Protein AF-A0A2H6N5X8-F1 (afdb_monomer_lite)

Structure (mmCIF, N/CA/C/O backbone):
data_AF-A0A2H6N5X8-F1
#
_entry.id   AF-A0A2H6N5X8-F1
#
loop_
_atom_site.group_PDB
_atom_site.id
_atom_site.type_symbol
_atom_site.label_atom_id
_atom_site.label_alt_id
_atom_site.label_comp_id
_atom_site.label_asym_id
_atom_site.label_entity_id
_atom_site.label_seq_id
_atom_site.pdbx_PDB_ins_code
_atom_site.Cartn_x
_atom_site.Cartn_y
_atom_site.Cartn_z
_atom_site.occupancy
_atom_site.B_iso_or_equiv
_atom_site.auth_seq_id
_atom_site.auth_comp_id
_atom_site.auth_asym_id
_atom_site.auth_atom_id
_atom_site.pdbx_PDB_model_num
ATOM 1 N N . TYR A 1 1 ? 19.362 -12.652 -27.907 1.00 92.31 1 TYR A N 1
ATOM 2 C CA . TYR A 1 1 ? 18.795 -13.418 -29.039 1.00 92.31 1 TYR A CA 1
ATOM 3 C C . TYR A 1 1 ? 18.903 -12.629 -30.340 1.00 92.31 1 TYR A C 1
ATOM 5 O O . TYR A 1 1 ? 19.629 -13.070 -31.218 1.00 92.31 1 TYR A O 1
ATOM 13 N N . ILE A 1 2 ? 18.295 -11.438 -30.433 1.00 91.50 2 ILE A N 1
ATOM 14 C CA . ILE A 1 2 ? 18.309 -10.585 -31.641 1.00 91.50 2 ILE A CA 1
ATOM 15 C C . ILE A 1 2 ? 19.735 -10.321 -32.154 1.00 91.50 2 ILE A C 1
ATOM 17 O O . ILE A 1 2 ? 20.025 -10.637 -33.301 1.00 91.50 2 ILE A O 1
ATOM 21 N N . THR A 1 3 ? 20.659 -9.892 -31.288 1.00 89.56 3 THR A N 1
ATOM 22 C CA . THR A 1 3 ? 22.078 -9.675 -31.644 1.00 89.56 3 THR A CA 1
ATOM 23 C C . THR A 1 3 ? 22.775 -10.913 -32.222 1.00 89.56 3 THR A C 1
ATOM 25 O O . THR A 1 3 ? 23.740 -10.774 -32.959 1.00 89.56 3 THR A O 1
ATOM 28 N N . ARG A 1 4 ? 22.326 -12.129 -31.871 1.00 92.00 4 ARG A N 1
ATOM 29 C CA . ARG A 1 4 ? 22.972 -13.388 -32.285 1.00 92.00 4 ARG A CA 1
ATOM 30 C C . ARG A 1 4 ? 22.397 -13.974 -33.575 1.00 92.00 4 ARG A C 1
ATOM 32 O O . ARG A 1 4 ? 23.114 -14.688 -34.261 1.00 92.00 4 ARG A O 1
ATOM 39 N N . PHE A 1 5 ? 21.123 -13.719 -33.873 1.00 93.69 5 PHE A N 1
ATOM 40 C CA . PHE A 1 5 ? 20.393 -14.436 -34.927 1.00 93.69 5 PHE A CA 1
ATOM 41 C C . PHE A 1 5 ? 19.722 -13.526 -35.966 1.00 93.69 5 PHE A C 1
ATOM 43 O O . PHE A 1 5 ? 19.193 -14.027 -36.954 1.00 93.69 5 PHE A O 1
ATOM 50 N N . CYS A 1 6 ? 19.717 -12.204 -35.773 1.00 88.62 6 CYS A N 1
ATOM 51 C CA . CYS A 1 6 ? 19.177 -11.270 -36.759 1.00 88.62 6 CYS A CA 1
ATOM 52 C C . CYS A 1 6 ? 20.186 -11.009 -37.888 1.00 88.62 6 CYS A C 1
ATOM 54 O O . CYS A 1 6 ? 21.395 -10.997 -37.659 1.00 88.62 6 CYS A O 1
ATOM 56 N N . ASN A 1 7 ? 19.689 -10.754 -39.101 1.00 87.88 7 ASN A N 1
ATOM 57 C CA . ASN A 1 7 ? 20.529 -10.339 -40.221 1.00 87.88 7 ASN A CA 1
ATOM 58 C C . ASN A 1 7 ? 21.195 -8.977 -39.900 1.00 87.88 7 ASN A C 1
ATOM 60 O O . ASN A 1 7 ? 20.467 -7.996 -39.709 1.00 87.88 7 ASN A O 1
ATOM 64 N N . PRO A 1 8 ? 22.542 -8.877 -39.888 1.00 84.38 8 PRO A N 1
ATOM 65 C CA . PRO A 1 8 ? 23.261 -7.649 -39.544 1.00 84.38 8 PRO A CA 1
ATOM 66 C C . PRO A 1 8 ? 22.849 -6.425 -40.365 1.00 84.38 8 PRO A C 1
ATOM 68 O O . PRO A 1 8 ? 22.812 -5.320 -39.831 1.00 84.38 8 PRO A O 1
ATOM 71 N N . SER A 1 9 ? 22.469 -6.600 -41.634 1.00 82.75 9 SER A N 1
ATOM 72 C CA . SER A 1 9 ? 22.031 -5.492 -42.489 1.00 82.75 9 SER A CA 1
ATOM 73 C C . SER A 1 9 ? 20.800 -4.771 -41.927 1.00 82.75 9 SER A C 1
ATOM 75 O O . SER A 1 9 ? 20.724 -3.550 -42.023 1.00 82.75 9 SER A O 1
ATOM 77 N N . ARG A 1 10 ? 19.876 -5.499 -41.278 1.00 82.81 10 ARG A N 1
ATOM 78 C CA . ARG A 1 10 ? 18.681 -4.921 -40.632 1.00 82.81 10 ARG A CA 1
ATOM 79 C C . ARG A 1 10 ? 18.977 -4.217 -39.308 1.00 82.81 10 ARG A C 1
ATOM 81 O O . ARG A 1 10 ? 18.202 -3.368 -38.896 1.00 82.81 10 ARG A O 1
ATOM 88 N N . LEU A 1 11 ? 20.067 -4.577 -38.632 1.00 81.06 11 LEU A N 1
ATOM 89 C CA . LEU A 1 11 ? 20.477 -3.924 -37.384 1.00 81.06 11 LEU A CA 1
ATOM 90 C C . LEU A 1 11 ? 21.371 -2.702 -37.624 1.00 81.06 11 LEU A C 1
ATOM 92 O O . LEU A 1 11 ? 21.425 -1.820 -36.776 1.00 81.06 11 LEU A O 1
ATOM 96 N N . MET A 1 12 ? 22.051 -2.643 -38.771 1.00 79.56 12 MET A N 1
ATOM 97 C CA . MET A 1 12 ? 22.975 -1.558 -39.121 1.00 79.56 12 MET A CA 1
ATOM 98 C C . MET A 1 12 ? 22.354 -0.478 -40.017 1.00 79.56 12 MET A C 1
ATOM 100 O O . MET A 1 12 ? 22.989 0.546 -40.258 1.00 79.56 12 MET A O 1
ATOM 104 N N . THR A 1 13 ? 21.140 -0.688 -40.536 1.00 81.12 13 THR A N 1
ATOM 105 C CA . THR A 1 13 ? 20.441 0.283 -41.391 1.00 81.12 13 THR A CA 1
ATOM 106 C C . THR A 1 13 ? 18.950 0.341 -41.066 1.00 81.12 13 THR A C 1
ATOM 108 O O . THR A 1 13 ? 18.345 -0.674 -40.732 1.00 81.12 13 THR A O 1
ATOM 111 N N . GLY A 1 14 ? 18.355 1.530 -41.193 1.00 85.81 14 GLY A N 1
ATOM 112 C CA . GLY A 1 14 ? 16.919 1.746 -40.991 1.00 85.81 14 GLY A CA 1
ATOM 113 C C . GLY A 1 14 ? 16.501 2.014 -39.539 1.00 85.81 14 GLY A C 1
ATOM 114 O O . GLY A 1 14 ? 17.326 2.121 -38.632 1.00 85.81 14 GLY A O 1
ATOM 115 N N . GLU A 1 15 ? 15.189 2.151 -39.342 1.00 89.56 15 GLU A N 1
ATOM 116 C CA . GLU A 1 15 ? 14.563 2.496 -38.056 1.00 89.56 15 GLU A CA 1
ATOM 117 C C . GLU A 1 15 ? 14.653 1.369 -37.012 1.00 89.56 15 GLU A C 1
ATOM 119 O O . GLU A 1 15 ? 14.893 1.638 -35.835 1.00 89.56 15 GLU A O 1
ATOM 124 N N . ASP A 1 16 ? 14.573 0.105 -37.443 1.00 87.25 16 ASP A N 1
ATOM 125 C CA . ASP A 1 16 ? 14.671 -1.069 -36.564 1.00 87.25 16 ASP A CA 1
ATOM 126 C C . ASP A 1 16 ? 16.014 -1.114 -35.814 1.00 87.25 16 ASP A C 1
ATOM 128 O O . ASP A 1 16 ? 16.059 -1.354 -34.604 1.00 87.25 16 ASP A O 1
ATOM 132 N N . GLY A 1 17 ? 17.119 -0.838 -36.516 1.00 90.75 17 GLY A N 1
ATOM 133 C CA . GLY A 1 17 ? 18.458 -0.763 -35.928 1.00 90.75 17 GLY A CA 1
ATOM 134 C C . GLY A 1 17 ? 18.603 0.386 -34.928 1.00 90.75 17 GLY A C 1
ATOM 135 O O . GLY A 1 17 ? 19.217 0.217 -33.870 1.00 90.75 17 GLY A O 1
ATOM 136 N N . TYR A 1 18 ? 17.979 1.532 -35.215 1.00 92.88 18 TYR A N 1
ATOM 137 C CA . TYR A 1 18 ? 17.948 2.686 -34.317 1.00 92.88 18 TYR A CA 1
ATOM 138 C C . TYR A 1 18 ? 17.194 2.372 -33.018 1.00 92.88 18 TYR A C 1
ATOM 140 O O . TYR A 1 18 ? 17.739 2.570 -31.930 1.00 92.88 18 TYR A O 1
ATOM 148 N N . TYR A 1 19 ? 15.983 1.812 -33.104 1.00 94.00 19 TYR A N 1
ATOM 149 C CA . TYR A 1 19 ? 15.211 1.434 -31.918 1.00 94.00 19 TYR A CA 1
ATOM 150 C C . TYR A 1 19 ? 15.886 0.330 -31.108 1.00 94.00 19 TYR A C 1
ATOM 152 O O . TYR A 1 19 ? 15.911 0.407 -29.880 1.00 94.00 19 TYR A O 1
ATOM 160 N N . PHE A 1 20 ? 16.476 -0.667 -31.771 1.00 93.50 20 PHE A N 1
ATOM 161 C CA . PHE A 1 20 ? 17.214 -1.725 -31.087 1.00 93.50 2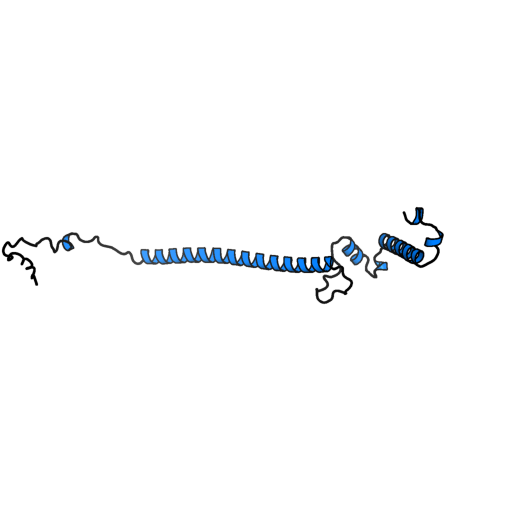0 PHE A CA 1
ATOM 162 C C . PHE A 1 20 ? 18.442 -1.180 -30.348 1.00 93.50 20 PHE A C 1
ATOM 164 O O . PHE A 1 20 ? 18.677 -1.537 -29.194 1.00 93.50 20 PHE A O 1
ATOM 171 N N . THR A 1 21 ? 19.188 -0.266 -30.972 1.00 92.62 21 THR A N 1
ATOM 172 C CA . THR A 1 21 ? 20.341 0.385 -30.335 1.00 92.62 21 THR A CA 1
ATOM 173 C C . THR A 1 21 ? 19.902 1.237 -29.148 1.00 92.62 21 THR A C 1
ATOM 175 O O . THR A 1 21 ? 20.455 1.085 -28.062 1.00 92.62 21 THR A O 1
ATOM 178 N N . ASN A 1 22 ? 18.859 2.060 -29.305 1.00 95.56 22 ASN A N 1
ATOM 179 C CA . ASN A 1 22 ? 18.296 2.850 -28.209 1.00 95.56 22 ASN A CA 1
ATOM 180 C C . ASN A 1 22 ? 17.812 1.973 -27.053 1.00 95.56 22 ASN A C 1
ATOM 182 O O . ASN A 1 22 ? 18.040 2.314 -25.895 1.00 95.56 22 ASN A O 1
ATOM 186 N N . LEU A 1 23 ? 17.186 0.832 -27.350 1.00 94.69 23 LEU A N 1
ATOM 187 C CA . LEU A 1 23 ? 16.776 -0.132 -26.336 1.00 94.69 23 LEU A CA 1
ATOM 188 C C . LEU A 1 23 ? 17.991 -0.679 -25.577 1.00 94.69 23 LEU A C 1
ATOM 190 O O . LEU A 1 23 ? 17.985 -0.694 -24.349 1.00 94.69 23 LEU A O 1
ATOM 194 N N . CYS A 1 24 ? 19.049 -1.089 -26.281 1.00 93.94 24 CYS A N 1
ATOM 195 C CA . CYS A 1 24 ? 20.283 -1.552 -25.647 1.00 93.94 24 CYS A CA 1
ATOM 196 C C . CYS A 1 24 ? 20.947 -0.457 -24.797 1.00 93.94 24 CYS A C 1
ATOM 198 O O . CYS A 1 24 ? 21.380 -0.739 -23.681 1.00 93.94 24 CYS A O 1
ATOM 200 N N . CYS A 1 25 ? 20.985 0.787 -25.281 1.00 94.38 25 CYS A N 1
ATOM 201 C CA . CYS A 1 25 ? 21.478 1.934 -24.522 1.00 94.38 25 CYS A CA 1
ATOM 202 C C . CYS A 1 25 ? 20.640 2.189 -23.264 1.00 94.38 25 CYS A C 1
ATOM 204 O O . CYS A 1 25 ? 21.207 2.395 -22.196 1.00 94.38 25 CYS A O 1
ATOM 206 N N . ALA A 1 26 ? 19.309 2.134 -23.365 1.00 95.50 26 ALA A N 1
ATOM 207 C CA . ALA A 1 26 ? 18.412 2.321 -22.229 1.00 95.50 26 ALA A CA 1
ATOM 208 C C . ALA A 1 26 ? 18.598 1.227 -21.168 1.00 95.50 26 ALA A C 1
ATOM 210 O O . ALA A 1 26 ? 18.667 1.535 -19.983 1.00 95.50 26 ALA A O 1
ATOM 211 N N . VAL A 1 27 ? 18.742 -0.039 -21.578 1.00 95.25 27 VAL A N 1
ATOM 212 C CA . VAL A 1 27 ? 19.018 -1.148 -20.649 1.00 95.25 27 VAL A CA 1
ATOM 213 C C . VAL A 1 27 ? 20.366 -0.953 -19.956 1.00 95.25 27 VAL A C 1
ATOM 215 O O . VAL A 1 27 ? 20.424 -0.992 -18.732 1.00 95.25 27 VAL A O 1
ATOM 218 N N . ALA A 1 28 ? 21.428 -0.665 -20.712 1.00 95.06 28 ALA A N 1
ATOM 219 C CA . ALA A 1 28 ? 22.754 -0.428 -20.141 1.00 95.06 28 ALA A CA 1
ATOM 220 C C . ALA A 1 28 ? 22.787 0.799 -19.211 1.00 95.06 28 ALA A C 1
ATOM 222 O O . ALA A 1 28 ? 23.541 0.817 -18.239 1.00 95.06 28 ALA A O 1
ATOM 223 N N . PHE A 1 29 ? 21.972 1.819 -19.498 1.00 95.44 29 PHE A N 1
ATOM 224 C CA . PHE A 1 29 ? 21.785 2.972 -18.623 1.00 95.44 29 PHE A CA 1
ATOM 225 C C . PHE A 1 29 ? 21.084 2.579 -17.318 1.00 95.44 29 PHE A C 1
ATOM 227 O O . PHE A 1 29 ? 21.559 2.956 -16.256 1.00 95.44 29 PHE A O 1
ATOM 234 N N . ILE A 1 30 ? 20.012 1.779 -17.374 1.00 94.25 30 ILE A N 1
ATOM 235 C CA . ILE A 1 30 ? 19.308 1.286 -16.177 1.00 94.25 30 ILE A CA 1
ATOM 236 C C . ILE A 1 30 ? 20.233 0.428 -15.301 1.00 94.25 30 ILE A C 1
ATOM 238 O O . ILE A 1 30 ? 20.223 0.569 -14.082 1.00 94.25 30 ILE A O 1
ATOM 242 N N . GLU A 1 31 ? 21.061 -0.430 -15.903 1.00 93.62 31 GLU A N 1
ATOM 243 C CA . GLU A 1 31 ? 22.029 -1.268 -15.176 1.00 93.62 31 GLU A CA 1
ATOM 244 C C . GLU A 1 31 ? 23.108 -0.454 -14.447 1.00 93.62 31 GLU A C 1
ATOM 246 O O . GLU A 1 31 ? 23.651 -0.911 -13.442 1.00 93.62 31 GLU A O 1
ATOM 251 N N . LYS A 1 32 ? 23.433 0.738 -14.957 1.00 93.88 32 LYS A N 1
ATOM 252 C CA . LYS A 1 32 ? 24.483 1.624 -14.431 1.00 93.88 32 LYS A CA 1
ATOM 253 C C . LYS A 1 32 ? 23.919 2.934 -13.883 1.00 93.88 32 LYS A C 1
ATOM 255 O O . LYS A 1 32 ? 24.626 3.938 -13.847 1.00 93.88 32 LYS A O 1
ATOM 260 N N . LEU A 1 33 ? 22.645 2.930 -13.510 1.00 94.00 33 LEU A N 1
ATOM 261 C CA . LEU A 1 33 ? 21.933 4.120 -13.081 1.00 94.00 33 LEU A CA 1
ATOM 262 C C . LEU A 1 33 ? 22.498 4.612 -11.743 1.00 94.00 33 LEU A C 1
ATOM 264 O O . LEU A 1 33 ? 22.593 3.848 -10.783 1.00 94.00 33 LEU A O 1
ATOM 268 N N . ASP A 1 34 ? 22.846 5.896 -11.684 1.00 93.62 34 ASP A N 1
ATOM 269 C CA . ASP A 1 34 ? 23.406 6.550 -10.503 1.00 93.62 34 ASP A CA 1
ATOM 270 C C . ASP A 1 34 ? 22.626 7.817 -10.108 1.00 93.62 34 ASP A C 1
ATOM 272 O O . ASP A 1 34 ? 21.731 8.291 -10.817 1.00 93.62 34 ASP A O 1
ATOM 276 N N . ALA A 1 35 ? 22.966 8.371 -8.941 1.00 93.25 35 ALA A N 1
ATOM 277 C CA . ALA A 1 35 ? 22.306 9.558 -8.406 1.00 93.25 35 ALA A CA 1
ATOM 278 C C . ALA A 1 35 ? 22.473 10.779 -9.327 1.00 93.25 35 ALA A C 1
ATOM 280 O O . ALA A 1 35 ? 21.524 11.537 -9.542 1.00 93.25 35 ALA A O 1
ATOM 281 N N . GLN A 1 36 ? 23.665 10.947 -9.909 1.00 93.69 36 GLN A N 1
ATOM 282 C CA . GLN A 1 36 ? 23.987 12.083 -10.774 1.00 93.69 36 GLN A CA 1
ATOM 283 C C . GLN A 1 36 ? 23.159 12.074 -12.060 1.00 93.69 36 GLN A C 1
ATOM 285 O O . GLN A 1 36 ? 22.649 13.118 -12.461 1.00 93.69 36 GLN A O 1
ATOM 290 N N . SER A 1 37 ? 22.944 10.899 -12.654 1.00 92.50 37 SER A N 1
ATOM 291 C CA . SER A 1 37 ? 22.113 10.715 -13.847 1.00 92.50 37 SER A CA 1
ATOM 292 C C . SER A 1 37 ? 20.663 11.162 -13.640 1.00 92.50 37 SER A C 1
ATOM 294 O O . SER A 1 37 ? 19.990 11.530 -14.601 1.00 92.50 37 SER A O 1
ATOM 296 N N . LEU A 1 38 ? 20.176 11.145 -12.394 1.00 91.06 38 LEU A N 1
ATOM 297 C CA . LEU A 1 38 ? 18.833 11.589 -12.016 1.00 91.06 38 LEU A CA 1
ATOM 298 C C . LEU A 1 38 ? 18.793 12.994 -11.393 1.00 91.06 38 LEU A C 1
ATOM 300 O O . LEU A 1 38 ? 17.725 13.429 -10.962 1.00 91.06 38 LEU A O 1
ATOM 304 N N . ASN A 1 39 ? 19.922 13.711 -11.342 1.00 91.69 39 ASN A N 1
ATOM 305 C CA . ASN A 1 39 ? 20.070 14.979 -10.618 1.00 91.69 39 ASN A CA 1
ATOM 306 C C . ASN A 1 39 ? 19.653 14.882 -9.136 1.00 91.69 39 ASN A C 1
ATOM 308 O O . ASN A 1 39 ? 19.015 15.789 -8.596 1.00 91.69 39 ASN A O 1
ATOM 312 N N . LEU A 1 40 ? 19.997 13.773 -8.479 1.00 91.50 40 LEU A N 1
ATOM 313 C CA . LEU A 1 40 ? 19.739 13.533 -7.060 1.00 91.50 40 LEU A CA 1
ATOM 314 C C . LEU A 1 40 ? 21.031 13.590 -6.244 1.00 91.50 40 LEU A C 1
ATOM 316 O O . LEU A 1 40 ? 22.132 13.363 -6.750 1.00 91.50 40 LEU A O 1
ATOM 320 N N . SER A 1 41 ? 20.881 13.861 -4.948 1.00 93.25 41 SER A N 1
ATOM 321 C CA . SER A 1 41 ? 21.948 13.597 -3.988 1.00 93.25 41 SER A CA 1
ATOM 322 C C . SER A 1 41 ? 22.142 12.082 -3.838 1.00 93.25 41 SER A C 1
ATOM 324 O O . SER A 1 41 ? 21.196 11.309 -4.013 1.00 93.25 41 SER A O 1
ATOM 326 N N . GLN A 1 42 ? 23.358 11.649 -3.491 1.00 93.81 42 GLN A N 1
ATOM 327 C CA . GLN A 1 42 ? 23.630 10.231 -3.223 1.00 93.81 42 GLN A CA 1
ATOM 328 C C . GLN A 1 42 ? 22.740 9.699 -2.088 1.00 93.81 42 GLN A C 1
ATOM 330 O O . GLN A 1 42 ? 22.200 8.603 -2.182 1.00 93.81 42 GLN A O 1
ATOM 335 N N . GLU A 1 43 ? 22.515 10.518 -1.059 1.00 92.44 43 GLU A N 1
ATOM 336 C CA . GLU A 1 43 ? 21.655 10.180 0.074 1.00 92.44 43 GLU A CA 1
ATOM 337 C C . GLU A 1 43 ? 20.201 9.928 -0.352 1.00 92.44 43 GLU A C 1
ATOM 339 O O . GLU A 1 43 ? 19.609 8.923 0.040 1.00 92.44 43 GLU A O 1
ATOM 344 N N . ASP A 1 44 ? 19.619 10.808 -1.173 1.00 88.81 44 ASP A N 1
ATOM 345 C CA . ASP A 1 44 ? 18.240 10.637 -1.645 1.00 88.81 44 ASP A CA 1
ATOM 346 C C . ASP A 1 44 ? 18.108 9.432 -2.572 1.00 88.81 44 ASP A C 1
ATOM 348 O O . ASP A 1 44 ? 17.128 8.690 -2.490 1.00 88.81 44 ASP A O 1
ATOM 352 N N . PHE A 1 45 ? 19.104 9.217 -3.430 1.00 92.44 45 PHE A N 1
ATOM 353 C CA . PHE A 1 45 ? 19.155 8.061 -4.311 1.00 92.44 45 PHE A CA 1
ATOM 354 C C . PHE A 1 45 ? 19.152 6.748 -3.520 1.00 92.44 45 PHE A C 1
ATOM 356 O O . PHE A 1 45 ? 18.292 5.897 -3.749 1.00 92.44 45 PHE A O 1
ATOM 363 N N . ASP A 1 46 ? 20.041 6.613 -2.535 1.00 91.50 46 ASP A N 1
ATOM 364 C CA . ASP A 1 46 ? 20.137 5.413 -1.699 1.00 91.50 46 ASP A CA 1
ATOM 365 C C . ASP A 1 46 ? 18.872 5.208 -0.856 1.00 91.50 46 ASP A C 1
ATOM 367 O O . ASP A 1 46 ? 18.400 4.081 -0.677 1.00 91.50 46 ASP A O 1
ATOM 371 N N . ARG A 1 47 ? 18.258 6.295 -0.379 1.00 88.31 47 ARG A N 1
ATOM 372 C CA . ARG A 1 47 ? 16.995 6.243 0.366 1.00 88.31 47 ARG A CA 1
ATOM 373 C C . ARG A 1 47 ? 15.835 5.714 -0.488 1.00 88.31 47 ARG A C 1
ATOM 375 O O . ARG A 1 47 ? 15.024 4.931 0.010 1.00 88.31 47 ARG A O 1
ATOM 382 N N . TYR A 1 48 ? 15.778 6.088 -1.768 1.00 87.88 48 TYR A N 1
ATOM 383 C CA . TYR A 1 48 ? 14.789 5.558 -2.711 1.00 87.88 48 TYR A CA 1
ATOM 384 C C . TYR A 1 48 ? 15.096 4.114 -3.132 1.00 87.88 48 TYR A C 1
ATOM 386 O O . TYR A 1 48 ? 14.190 3.282 -3.142 1.00 87.88 48 TYR A O 1
ATOM 394 N N . MET A 1 49 ? 16.359 3.784 -3.421 1.00 87.44 49 MET A N 1
ATOM 395 C CA . MET A 1 49 ? 16.768 2.433 -3.838 1.00 87.44 49 MET A CA 1
ATOM 396 C C . MET A 1 49 ? 16.654 1.399 -2.708 1.00 87.44 49 MET A C 1
ATOM 398 O O . MET A 1 49 ? 16.353 0.235 -2.964 1.00 87.44 49 MET A O 1
ATOM 402 N N . SER A 1 50 ? 16.831 1.816 -1.450 1.00 88.06 50 SER A N 1
ATOM 403 C CA . SER A 1 50 ? 16.606 0.975 -0.263 1.00 88.06 50 SER A CA 1
ATOM 404 C C . SER A 1 50 ? 15.127 0.799 0.099 1.00 88.06 50 SER A C 1
ATOM 406 O O . SER A 1 50 ? 14.805 0.024 1.000 1.00 88.06 50 SER A O 1
ATOM 408 N N . GLY A 1 51 ? 14.220 1.519 -0.572 1.00 78.69 51 GLY A N 1
ATOM 409 C CA . GLY A 1 51 ? 12.782 1.482 -0.303 1.00 78.69 51 GLY A CA 1
ATOM 410 C C . GLY A 1 51 ? 12.366 2.140 1.017 1.00 78.69 51 GLY A C 1
ATOM 411 O O . GLY A 1 51 ? 11.211 2.012 1.419 1.00 78.69 51 GLY A O 1
ATOM 412 N N . GLN A 1 52 ? 13.276 2.848 1.697 1.00 74.75 52 GLN A N 1
ATOM 413 C CA . GLN A 1 52 ? 12.984 3.546 2.955 1.00 74.75 52 GLN A CA 1
ATOM 414 C C . GLN A 1 52 ? 12.067 4.754 2.744 1.00 74.75 52 GLN A C 1
ATOM 416 O O . GLN A 1 52 ? 11.290 5.110 3.631 1.00 74.75 52 GLN A O 1
ATOM 421 N N . THR A 1 53 ? 12.119 5.375 1.563 1.00 70.44 53 THR A N 1
ATOM 422 C CA . THR A 1 53 ? 11.152 6.391 1.144 1.00 70.44 53 THR A CA 1
ATOM 423 C C . THR A 1 53 ? 10.705 6.148 -0.291 1.00 70.44 53 THR A C 1
ATOM 425 O O . THR A 1 53 ? 11.450 5.641 -1.121 1.00 70.44 53 THR A O 1
ATOM 428 N N . SER A 1 54 ? 9.461 6.513 -0.601 1.00 67.31 54 SER A N 1
ATOM 429 C CA . SER A 1 54 ? 8.994 6.622 -1.986 1.00 67.31 54 SER A CA 1
ATOM 430 C C . SER A 1 54 ? 9.201 8.067 -2.438 1.00 67.31 54 SER A C 1
ATOM 432 O O . SER A 1 54 ? 8.854 8.971 -1.666 1.00 67.31 54 SER A O 1
ATOM 434 N N . PRO A 1 55 ? 9.684 8.326 -3.669 1.00 60.56 55 PRO A N 1
ATOM 435 C CA . PRO A 1 55 ? 9.683 9.669 -4.232 1.00 60.56 55 PRO A CA 1
ATOM 436 C C . PRO A 1 55 ? 8.243 10.176 -4.207 1.00 60.56 55 PRO A C 1
ATOM 438 O O . PRO A 1 55 ? 7.390 9.582 -4.855 1.00 60.56 55 PRO A O 1
ATOM 441 N N . LYS A 1 56 ? 7.988 11.171 -3.346 1.00 54.94 56 LYS A N 1
ATOM 442 C CA . LYS A 1 56 ? 6.728 11.884 -3.064 1.00 54.94 56 LYS A CA 1
ATOM 443 C C . LYS A 1 56 ? 5.430 11.125 -3.401 1.00 54.94 56 LYS A C 1
ATOM 445 O O . LYS A 1 56 ? 5.097 10.933 -4.565 1.00 54.94 56 LYS A O 1
ATOM 450 N N . LYS A 1 57 ? 4.596 10.869 -2.378 1.00 48.72 57 LYS A N 1
ATOM 451 C CA . LYS A 1 57 ? 3.126 10.819 -2.527 1.00 48.72 57 LYS A CA 1
ATOM 452 C C . LYS A 1 57 ? 2.704 12.072 -3.311 1.00 48.72 57 LYS A C 1
ATOM 454 O O . LYS A 1 57 ? 2.540 13.134 -2.720 1.00 48.72 57 LYS A O 1
ATOM 459 N N . GLN A 1 58 ? 2.613 11.988 -4.634 1.00 47.22 58 GLN A N 1
ATOM 460 C CA . GLN A 1 58 ? 1.959 13.027 -5.406 1.00 47.22 58 GLN A CA 1
ATOM 461 C C . GLN A 1 58 ? 0.496 12.960 -5.000 1.00 47.22 58 GLN A C 1
ATOM 463 O O . GLN A 1 58 ? -0.119 11.887 -5.047 1.00 47.22 58 GLN A O 1
ATOM 468 N N . GLU A 1 59 ? -0.034 14.090 -4.538 1.00 49.22 59 GLU A N 1
ATOM 469 C CA . GLU A 1 59 ? -1.468 14.220 -4.347 1.00 49.22 59 GLU A CA 1
ATOM 470 C C . GLU A 1 59 ? -2.181 13.740 -5.621 1.00 49.22 59 GLU A C 1
ATOM 472 O O . GLU A 1 59 ? -1.699 14.003 -6.730 1.00 49.22 59 GLU A O 1
ATOM 477 N N . PRO A 1 60 ? -3.292 12.996 -5.487 1.00 52.62 60 PRO A N 1
ATOM 478 C CA . PRO A 1 60 ? -4.018 12.409 -6.616 1.00 52.62 60 PRO A CA 1
ATOM 479 C C . PRO A 1 60 ? -4.400 13.426 -7.706 1.00 52.62 60 PRO A C 1
ATOM 481 O O . PRO A 1 60 ? -4.626 13.033 -8.848 1.00 52.62 60 PRO A O 1
ATOM 484 N N . GLU A 1 61 ? -4.406 14.715 -7.372 1.00 53.09 61 GLU A N 1
ATOM 485 C CA . GLU A 1 61 ? -4.748 15.846 -8.232 1.00 53.09 61 GLU A CA 1
ATOM 486 C C . GLU A 1 61 ? -3.689 16.170 -9.310 1.00 53.09 61 GLU A C 1
ATOM 488 O O . GLU A 1 61 ? -4.039 16.759 -10.327 1.00 53.09 61 GLU A O 1
ATOM 493 N N . ASN A 1 62 ? -2.410 15.787 -9.144 1.00 54.75 62 ASN A N 1
ATOM 494 C CA . ASN A 1 62 ? -1.320 16.281 -10.012 1.00 54.75 62 ASN A CA 1
ATOM 495 C C . ASN A 1 62 ? -0.514 15.186 -10.739 1.00 54.75 62 ASN A C 1
ATOM 497 O O . ASN A 1 62 ? 0.667 15.362 -11.045 1.00 54.75 62 ASN A O 1
ATOM 501 N N . TRP A 1 63 ? -1.132 14.031 -11.000 1.00 57.59 63 TRP A N 1
ATOM 502 C CA . TRP A 1 63 ? -0.459 12.932 -11.693 1.00 57.59 63 TRP A CA 1
ATOM 503 C C . TRP A 1 63 ? -0.294 13.245 -13.189 1.00 57.59 63 TRP A C 1
ATOM 505 O O . TRP A 1 63 ? -1.294 13.491 -13.871 1.00 57.59 63 TRP A O 1
ATOM 515 N N . PRO A 1 64 ? 0.927 13.170 -13.753 1.00 56.78 64 PRO A N 1
ATOM 516 C CA . PRO A 1 64 ? 1.106 13.274 -15.193 1.00 56.78 64 PRO A CA 1
ATOM 517 C C . PRO A 1 64 ? 0.343 12.139 -15.893 1.00 56.78 64 PRO A C 1
ATOM 519 O O . PRO A 1 64 ? 0.296 11.005 -15.405 1.00 56.78 64 PRO A O 1
ATOM 522 N N . ALA A 1 65 ? -0.229 12.428 -17.066 1.00 59.19 65 ALA A N 1
ATOM 523 C CA . ALA A 1 65 ? -1.048 11.495 -17.852 1.00 59.19 65 ALA A CA 1
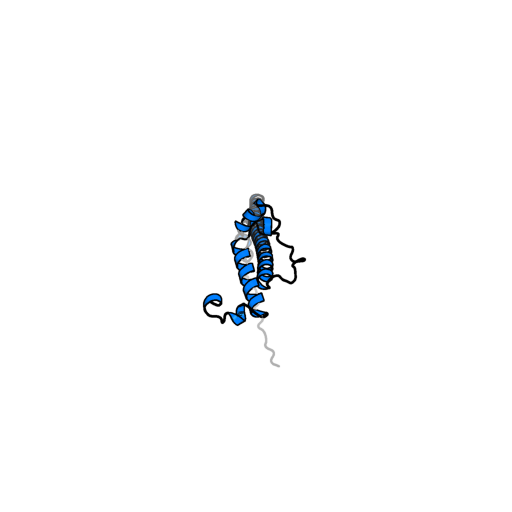ATOM 524 C C . ALA A 1 65 ? -0.355 10.150 -18.176 1.00 59.19 65 ALA A C 1
ATOM 526 O O . ALA A 1 65 ? -1.021 9.186 -18.542 1.00 59.19 65 ALA A O 1
ATOM 527 N N . ASN A 1 66 ? 0.964 10.077 -17.981 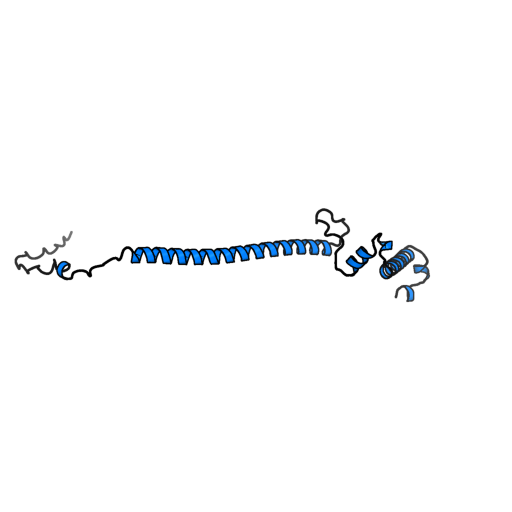1.00 64.31 66 ASN A N 1
ATOM 528 C CA . ASN A 1 66 ? 1.833 8.964 -18.350 1.00 64.31 66 ASN A CA 1
ATOM 529 C C . ASN A 1 66 ? 1.985 7.876 -17.268 1.00 64.31 66 ASN A C 1
ATOM 531 O O . ASN A 1 66 ? 2.726 6.919 -17.480 1.00 64.31 66 ASN A O 1
ATOM 535 N N . VAL A 1 67 ? 1.328 7.983 -16.107 1.00 67.00 67 VAL A N 1
ATOM 536 C CA . VAL A 1 67 ? 1.396 6.917 -15.089 1.00 67.00 67 VAL A CA 1
ATOM 537 C C . VAL A 1 67 ? 0.487 5.745 -15.452 1.00 67.00 67 VAL A C 1
ATOM 539 O O . VAL A 1 67 ? -0.702 5.924 -15.721 1.00 67.00 67 VAL A O 1
ATOM 542 N N . CYS A 1 68 ? 1.055 4.532 -15.416 1.00 77.62 68 CYS A N 1
ATOM 543 C CA . CYS A 1 68 ? 0.357 3.284 -15.713 1.00 77.62 68 CYS A CA 1
ATOM 544 C C . CYS A 1 68 ? -0.935 3.148 -14.887 1.00 77.62 68 CYS A C 1
ATOM 546 O O . CYS A 1 68 ? -0.945 3.363 -13.672 1.00 77.62 68 CYS A O 1
ATOM 548 N N . VAL A 1 69 ? -2.025 2.748 -15.549 1.00 79.56 69 VAL A N 1
ATOM 549 C CA . VAL A 1 69 ? -3.374 2.624 -14.968 1.00 79.56 69 VAL A CA 1
ATOM 550 C C . VAL A 1 69 ? -3.377 1.774 -13.691 1.00 79.56 69 VAL A C 1
ATOM 552 O O . VAL A 1 69 ? -4.038 2.132 -12.717 1.00 79.56 69 VAL A O 1
ATOM 555 N N . GLY A 1 70 ? -2.586 0.695 -13.658 1.00 82.12 70 GLY A N 1
ATOM 556 C CA . GLY A 1 70 ? -2.462 -0.170 -12.481 1.00 82.12 70 GLY A CA 1
ATOM 557 C C . GLY A 1 70 ? -1.877 0.552 -11.266 1.00 82.12 70 GLY A C 1
ATOM 558 O O . GLY A 1 70 ? -2.369 0.388 -10.151 1.00 82.12 70 GLY A O 1
ATOM 559 N N . MET A 1 71 ? -0.891 1.425 -11.480 1.00 78.81 71 MET A N 1
ATOM 560 C CA . MET A 1 71 ? -0.279 2.202 -10.404 1.00 78.81 71 MET A CA 1
ATOM 561 C C . MET A 1 71 ? -1.255 3.245 -9.855 1.00 78.81 71 MET A C 1
ATOM 563 O O . MET A 1 71 ? -1.413 3.362 -8.641 1.00 78.81 71 MET A O 1
ATOM 567 N N . ARG A 1 72 ? -2.008 3.923 -10.732 1.00 80.19 72 ARG A N 1
ATOM 568 C CA . ARG A 1 72 ? -3.083 4.841 -10.320 1.00 80.19 72 ARG A CA 1
ATOM 569 C C . ARG A 1 72 ? -4.145 4.130 -9.475 1.00 80.19 72 ARG A C 1
ATOM 571 O O . ARG A 1 72 ? -4.553 4.645 -8.434 1.00 80.19 72 ARG A O 1
ATOM 578 N N . GLN A 1 73 ? -4.569 2.938 -9.898 1.00 84.81 73 GLN A N 1
ATOM 579 C CA . GLN A 1 73 ? -5.544 2.144 -9.154 1.00 84.81 73 GLN A CA 1
ATOM 580 C C . GLN A 1 73 ? -4.999 1.707 -7.789 1.00 84.81 73 GLN A C 1
ATOM 582 O O . GLN A 1 73 ? -5.721 1.772 -6.797 1.00 84.81 73 GLN A O 1
ATOM 587 N N . MET A 1 74 ? -3.727 1.310 -7.716 1.00 85.56 74 MET A N 1
ATOM 588 C CA . MET A 1 74 ? -3.085 0.918 -6.462 1.00 85.56 74 MET A CA 1
ATOM 589 C C . MET A 1 74 ? -3.066 2.068 -5.448 1.00 85.56 74 MET A C 1
ATOM 591 O O . MET A 1 74 ? -3.471 1.873 -4.304 1.00 85.56 74 MET A O 1
ATOM 595 N N . TYR A 1 75 ? -2.675 3.279 -5.860 1.00 80.56 75 TYR A N 1
ATOM 596 C CA . TYR A 1 75 ? -2.686 4.442 -4.964 1.00 80.56 75 TYR A CA 1
ATOM 597 C C . TYR A 1 75 ? -4.099 4.830 -4.523 1.00 80.56 75 TYR A C 1
ATOM 599 O O . TYR A 1 75 ? -4.308 5.149 -3.351 1.00 80.56 75 TYR A O 1
ATOM 607 N N . ARG A 1 76 ? -5.088 4.738 -5.421 1.00 85.31 76 ARG A N 1
ATOM 608 C CA . ARG A 1 76 ? -6.500 4.925 -5.058 1.00 85.31 76 ARG A CA 1
ATOM 609 C C . ARG A 1 76 ? -6.940 3.910 -4.001 1.00 85.31 76 ARG A C 1
ATOM 611 O O . ARG A 1 76 ? -7.546 4.297 -3.004 1.00 85.31 76 ARG A O 1
ATOM 618 N N . ASN A 1 77 ? -6.615 2.634 -4.195 1.00 91.62 77 ASN A N 1
ATOM 619 C CA . ASN A 1 77 ? -6.937 1.574 -3.242 1.00 91.62 77 ASN A CA 1
ATOM 620 C C . ASN A 1 77 ? -6.264 1.818 -1.887 1.00 91.62 77 ASN A C 1
ATOM 622 O O . ASN A 1 77 ? -6.914 1.668 -0.858 1.00 91.62 77 ASN A O 1
ATOM 626 N N . LEU A 1 78 ? -5.001 2.251 -1.875 1.00 90.50 78 LEU A N 1
ATOM 627 C CA . LEU A 1 78 ? -4.289 2.587 -0.642 1.00 90.50 78 LEU A CA 1
ATOM 628 C C . LEU A 1 78 ? -4.989 3.718 0.129 1.00 90.50 78 LEU A C 1
ATOM 630 O O . LEU A 1 78 ? -5.152 3.625 1.344 1.00 90.50 78 LEU A O 1
ATOM 634 N N . GLY A 1 79 ? -5.457 4.755 -0.573 1.00 86.19 79 GLY A N 1
ATOM 635 C CA . GLY A 1 79 ? -6.256 5.825 0.029 1.00 86.19 79 GLY A CA 1
ATOM 636 C C . GLY A 1 79 ? -7.569 5.316 0.633 1.00 86.19 79 GLY A C 1
ATOM 637 O O . GLY A 1 79 ? -7.910 5.679 1.758 1.00 86.19 79 GLY A O 1
ATOM 638 N N . LEU A 1 80 ? -8.277 4.431 -0.075 1.00 93.75 80 LEU A N 1
ATOM 639 C CA . LEU A 1 80 ? -9.513 3.817 0.423 1.00 93.75 80 LEU A CA 1
ATOM 640 C C . LEU A 1 80 ? -9.268 2.938 1.657 1.00 93.75 80 LEU A C 1
ATOM 642 O O . LEU A 1 80 ? -10.026 3.028 2.619 1.00 93.75 80 LEU A O 1
ATOM 646 N N . LEU A 1 81 ? -8.204 2.131 1.656 1.00 95.06 81 LEU A N 1
ATOM 647 C CA . LEU A 1 81 ? -7.824 1.289 2.794 1.00 95.06 81 LEU A CA 1
ATOM 648 C C . LEU A 1 81 ? -7.469 2.126 4.026 1.00 95.06 81 LEU A C 1
ATOM 650 O O . LEU A 1 81 ? -7.884 1.787 5.130 1.00 95.06 81 LEU A O 1
ATOM 654 N N . SER A 1 82 ? -6.770 3.248 3.842 1.00 92.56 82 SER A N 1
ATOM 655 C CA . SER A 1 82 ? -6.473 4.179 4.936 1.00 92.56 82 SER A CA 1
ATOM 656 C C . SER A 1 82 ? -7.750 4.745 5.565 1.00 92.56 82 SER A C 1
ATOM 658 O O . SER A 1 82 ? -7.880 4.751 6.786 1.00 92.56 82 SER A O 1
ATOM 660 N N . GLN A 1 83 ? -8.711 5.188 4.744 1.00 95.31 83 GLN A N 1
ATOM 661 C CA . GLN A 1 83 ? -9.999 5.701 5.233 1.00 95.31 83 GLN A CA 1
ATOM 662 C C . GLN A 1 83 ? -10.833 4.613 5.919 1.00 95.31 83 GLN A C 1
ATOM 664 O O . GLN A 1 83 ? -11.522 4.881 6.902 1.00 95.31 83 GLN A O 1
ATOM 669 N N . LEU A 1 84 ? -10.795 3.385 5.395 1.00 97.31 84 LEU A N 1
ATOM 670 C CA . LEU A 1 84 ? -11.473 2.238 5.995 1.00 97.31 84 LEU A CA 1
ATOM 671 C C . LEU A 1 84 ? -10.920 1.953 7.394 1.00 97.31 84 LEU A C 1
ATOM 673 O O . LEU A 1 84 ? -11.699 1.794 8.330 1.00 97.31 84 LEU A O 1
ATOM 677 N N . ASN A 1 85 ? -9.593 1.942 7.535 1.00 95.31 85 ASN A N 1
ATOM 678 C CA . ASN A 1 85 ? -8.929 1.699 8.809 1.00 95.31 85 ASN A CA 1
ATOM 679 C C . ASN A 1 85 ? -9.317 2.751 9.859 1.00 95.31 85 ASN A C 1
ATOM 681 O O . ASN A 1 85 ? -9.704 2.392 10.966 1.00 95.31 85 ASN A O 1
ATOM 685 N N . GLU A 1 86 ? -9.305 4.037 9.490 1.00 96.94 86 GLU A N 1
ATOM 686 C CA . GLU A 1 86 ? -9.718 5.124 10.390 1.00 96.94 86 GLU A CA 1
ATOM 687 C C . GLU A 1 86 ? -11.185 4.976 10.833 1.00 96.94 86 GLU A C 1
ATOM 689 O O . GLU A 1 86 ? -11.517 5.126 12.011 1.00 96.94 86 GLU A O 1
ATOM 694 N N . ARG A 1 87 ? -12.086 4.637 9.900 1.00 97.81 87 ARG A N 1
ATOM 695 C CA . ARG A 1 87 ? -13.500 4.394 10.228 1.00 97.81 87 ARG A CA 1
ATOM 696 C C . ARG A 1 87 ? -13.670 3.205 11.166 1.00 97.81 87 ARG A C 1
ATOM 698 O O . ARG A 1 87 ? -14.483 3.281 12.083 1.00 97.81 87 ARG A O 1
ATOM 705 N N . GLN A 1 88 ? -12.927 2.126 10.944 1.00 97.56 88 GLN A N 1
ATOM 706 C CA . GLN A 1 88 ? -12.987 0.938 11.786 1.00 97.56 88 GLN A CA 1
ATOM 707 C C . GLN A 1 88 ? -12.494 1.235 13.204 1.00 97.56 88 GLN A C 1
ATOM 709 O O . GLN A 1 88 ? -13.153 0.847 14.166 1.00 97.56 88 GLN A O 1
ATOM 714 N N . GLU A 1 89 ? -11.389 1.966 13.341 1.00 97.88 89 GLU A N 1
ATOM 715 C CA . GLU A 1 89 ? -10.869 2.386 14.641 1.00 97.88 89 GLU A CA 1
ATOM 716 C C . GLU A 1 89 ? -11.888 3.240 15.404 1.00 97.88 89 GLU A C 1
ATOM 718 O O . GLU A 1 89 ? -12.179 2.952 16.566 1.00 97.88 89 GLU A O 1
ATOM 723 N N . ARG A 1 90 ? -12.521 4.204 14.722 1.00 98.19 90 ARG A N 1
ATOM 724 C CA . ARG A 1 90 ? -13.579 5.041 15.302 1.00 98.19 90 ARG A CA 1
ATOM 725 C C . ARG A 1 90 ? -14.801 4.230 15.736 1.00 98.19 90 ARG A C 1
ATOM 727 O O . ARG A 1 90 ? -15.326 4.435 16.822 1.00 98.19 90 ARG A O 1
ATOM 734 N N . ILE A 1 91 ? -15.272 3.299 14.909 1.00 98.31 91 ILE A N 1
ATOM 735 C CA . ILE A 1 91 ? -16.428 2.460 15.263 1.00 98.31 91 ILE A CA 1
ATOM 736 C C . ILE A 1 91 ? -16.110 1.609 16.494 1.00 98.31 91 ILE A C 1
ATOM 738 O O . ILE A 1 91 ? -16.927 1.518 17.406 1.00 98.31 91 ILE A O 1
ATOM 742 N N . VAL A 1 92 ? -14.918 1.014 16.548 1.00 98.25 92 VAL A N 1
ATOM 743 C CA . VAL A 1 92 ? -14.497 0.197 17.691 1.00 98.25 92 VAL A CA 1
ATOM 744 C C . VAL A 1 92 ? -14.347 1.047 18.953 1.00 98.25 92 VAL A C 1
ATOM 746 O O . VAL A 1 92 ? -14.739 0.597 20.030 1.00 98.25 92 VAL A O 1
ATOM 749 N N . SER A 1 93 ? -13.807 2.266 18.853 1.00 98.38 93 SER A N 1
ATOM 750 C CA . SER A 1 93 ? -13.684 3.157 20.010 1.00 98.38 93 SER A CA 1
ATOM 751 C C . SER A 1 93 ? -15.047 3.572 20.559 1.00 98.38 93 SER A C 1
ATOM 753 O O . SER A 1 93 ? -15.253 3.504 21.771 1.00 98.38 93 SER A O 1
ATOM 755 N N . GLU A 1 94 ? -15.988 3.939 19.685 1.00 98.38 94 GLU A N 1
ATOM 756 C CA . GLU A 1 94 ? -17.347 4.315 20.085 1.00 98.38 94 GLU A CA 1
ATOM 757 C C . GLU A 1 94 ? -18.129 3.121 20.645 1.00 98.38 94 GLU A C 1
ATOM 759 O O . GLU A 1 94 ? -18.810 3.262 21.657 1.00 98.38 94 GLU A O 1
ATOM 764 N N . ALA A 1 95 ? -17.979 1.924 20.070 1.00 98.38 95 ALA A N 1
ATOM 765 C CA . ALA A 1 95 ? -18.605 0.713 20.600 1.00 98.38 95 ALA A CA 1
ATOM 766 C C . ALA A 1 95 ? -18.112 0.392 22.021 1.00 98.38 95 ALA A C 1
ATOM 768 O O . ALA A 1 95 ? -18.918 0.143 22.913 1.00 98.38 95 ALA A O 1
ATOM 769 N N . LYS A 1 96 ? -16.796 0.483 22.260 1.00 98.38 96 LYS A N 1
ATOM 770 C CA . LYS A 1 96 ? -16.210 0.309 23.601 1.00 98.38 96 LYS A CA 1
ATOM 771 C C . LYS A 1 96 ? -16.656 1.385 24.586 1.00 98.38 96 LYS A C 1
ATOM 773 O O . LYS A 1 96 ? -16.669 1.147 25.789 1.00 98.38 96 LYS A O 1
ATOM 778 N N . LYS A 1 97 ? -16.922 2.600 24.105 1.00 98.44 97 LYS A N 1
ATOM 779 C CA . LYS A 1 97 ? -17.453 3.678 24.940 1.00 98.44 97 LYS A CA 1
ATOM 780 C C . LYS A 1 97 ? -18.889 3.365 25.351 1.00 98.44 97 LYS A C 1
ATOM 782 O O . LYS A 1 97 ? -19.164 3.347 26.541 1.00 98.44 97 LYS A O 1
ATOM 787 N N . LEU A 1 98 ? -19.742 3.020 24.389 1.00 98.25 98 LEU A N 1
ATOM 788 C CA . LEU A 1 98 ? -21.129 2.639 24.644 1.00 98.25 98 LEU A CA 1
ATOM 789 C C . LEU A 1 98 ? -21.240 1.439 25.595 1.00 98.25 98 LEU A C 1
ATOM 791 O O . LEU A 1 98 ? -22.115 1.419 26.451 1.00 98.25 98 LEU A O 1
ATOM 795 N N . GLU A 1 99 ? -20.346 0.456 25.464 1.00 98.06 99 GLU A N 1
ATOM 796 C CA . GLU A 1 99 ? -20.259 -0.683 26.384 1.00 98.06 99 GLU A CA 1
ATOM 797 C C . GLU A 1 99 ? -20.073 -0.228 27.838 1.00 98.06 99 GLU A C 1
ATOM 799 O O . GLU A 1 99 ? -20.805 -0.680 28.715 1.00 98.06 99 GLU A O 1
ATOM 804 N N . ARG A 1 100 ? -19.142 0.701 28.093 1.00 98.19 100 ARG A N 1
ATOM 805 C CA . ARG A 1 100 ? -18.933 1.262 29.437 1.00 98.19 100 ARG A CA 1
ATOM 806 C C . ARG A 1 100 ? -20.134 2.073 29.904 1.00 98.19 100 ARG A C 1
ATOM 808 O O . ARG A 1 100 ? -20.599 1.857 31.014 1.00 98.19 100 ARG A O 1
ATOM 815 N N . ASP A 1 101 ? -20.666 2.933 29.039 1.00 98.31 101 ASP A N 1
ATOM 816 C CA . ASP A 1 101 ? -21.808 3.790 29.368 1.00 98.31 101 ASP A CA 1
ATOM 817 C C . ASP A 1 101 ? -23.043 2.952 29.779 1.00 98.31 101 ASP A C 1
ATOM 819 O O . ASP A 1 101 ? -23.779 3.332 30.688 1.00 98.31 101 ASP A O 1
ATOM 823 N N . LEU A 1 102 ? -23.260 1.787 29.152 1.00 98.31 102 LEU A N 1
ATOM 824 C CA . LEU A 1 102 ? -24.341 0.858 29.508 1.00 98.31 102 LEU A CA 1
ATOM 825 C C . LEU A 1 102 ? -24.136 0.189 30.871 1.00 98.31 102 LEU A C 1
ATOM 827 O O . LEU A 1 102 ? -25.108 0.009 31.608 1.00 98.31 102 LEU A O 1
ATOM 831 N N . ILE A 1 103 ? -22.898 -0.189 31.199 1.00 97.62 103 ILE A N 1
ATOM 832 C CA . ILE A 1 103 ? -22.561 -0.769 32.506 1.00 97.62 103 ILE A CA 1
ATOM 833 C C . ILE A 1 103 ? -22.780 0.284 33.594 1.00 97.62 103 ILE A C 1
ATOM 835 O O . ILE A 1 103 ? -23.549 0.043 34.522 1.00 97.62 103 ILE A O 1
ATOM 839 N N . ASP A 1 104 ? -22.213 1.480 33.417 1.00 98.12 104 ASP A N 1
ATOM 840 C CA . ASP A 1 104 ? -22.329 2.583 34.374 1.00 98.12 104 ASP A CA 1
ATOM 841 C C . ASP A 1 104 ? -23.795 2.983 34.604 1.00 98.12 104 ASP A C 1
ATOM 843 O O . ASP A 1 104 ? -24.215 3.226 35.737 1.00 98.12 104 ASP A O 1
ATOM 847 N N . TRP A 1 105 ? -24.603 3.014 33.538 1.00 98.19 105 TRP A N 1
ATOM 848 C CA . TRP A 1 105 ? -26.036 3.283 33.645 1.00 98.19 105 TRP A CA 1
ATOM 849 C C . TRP A 1 105 ? -26.775 2.191 34.426 1.00 98.19 105 TRP A C 1
ATOM 851 O O . TRP A 1 105 ? -27.592 2.500 35.295 1.00 98.19 105 TRP A O 1
ATOM 861 N N . THR A 1 106 ? -26.481 0.919 34.150 1.00 97.19 106 THR A N 1
ATOM 862 C CA . THR A 1 106 ? -27.129 -0.215 34.826 1.00 97.19 106 THR A CA 1
ATOM 863 C C . THR A 1 106 ? -26.790 -0.236 36.315 1.00 97.19 106 THR A C 1
ATOM 865 O O . THR A 1 106 ? -27.683 -0.397 37.154 1.00 97.19 106 THR A O 1
ATOM 868 N N . ASP A 1 107 ? -25.520 -0.019 36.654 1.00 97.31 107 ASP A N 1
ATOM 869 C CA . ASP A 1 107 ? -25.048 0.046 38.035 1.00 97.31 107 ASP A CA 1
ATOM 870 C C . ASP A 1 107 ? -25.643 1.255 38.768 1.00 97.31 107 ASP A C 1
ATOM 872 O O . ASP A 1 107 ? -26.100 1.129 39.908 1.00 97.31 107 ASP A O 1
ATOM 876 N N . GLY A 1 108 ? -25.712 2.410 38.097 1.00 97.12 108 GLY A N 1
ATOM 877 C CA . GLY A 1 108 ? -26.332 3.627 38.620 1.00 97.12 108 GLY A CA 1
ATOM 878 C C . GLY A 1 108 ? -27.802 3.425 38.988 1.00 97.12 108 GLY A C 1
ATOM 879 O O . GLY A 1 108 ? -28.188 3.683 40.127 1.00 97.12 108 GLY A O 1
ATOM 880 N N . ILE A 1 109 ? -28.607 2.883 38.068 1.00 96.88 109 ILE A N 1
ATOM 881 C CA . ILE A 1 109 ? -30.029 2.602 38.320 1.00 96.88 109 ILE A CA 1
ATOM 882 C C . ILE A 1 109 ? -30.202 1.564 39.430 1.00 96.88 109 ILE A C 1
ATOM 884 O O . ILE A 1 109 ? -31.039 1.743 40.313 1.00 96.88 109 ILE A O 1
ATOM 888 N N . THR A 1 110 ? -29.408 0.490 39.418 1.00 96.19 110 THR A N 1
ATOM 889 C CA . THR A 1 110 ? -29.488 -0.559 40.446 1.00 96.19 110 THR A CA 1
ATOM 890 C C . THR A 1 110 ? -29.231 0.018 41.835 1.00 96.19 110 THR A C 1
ATOM 892 O O . THR A 1 110 ? -29.963 -0.280 42.780 1.00 96.19 110 THR A O 1
ATOM 895 N N . LYS A 1 111 ? -28.227 0.892 41.952 1.00 96.38 111 LYS A N 1
ATOM 896 C CA . LYS A 1 111 ? -27.892 1.569 43.201 1.00 96.38 111 LYS A CA 1
ATOM 897 C C . LYS A 1 111 ? -28.988 2.537 43.648 1.00 96.38 111 LYS A C 1
ATOM 899 O O . LYS A 1 111 ? -29.396 2.473 44.803 1.00 96.38 111 LYS A O 1
ATOM 904 N N . GLU A 1 112 ? -29.495 3.388 42.756 1.00 95.75 112 GLU A N 1
ATOM 905 C CA . GLU A 1 112 ? -30.580 4.328 43.082 1.00 95.75 112 GLU A CA 1
ATOM 906 C C . GLU A 1 112 ? -31.847 3.600 43.557 1.00 95.75 112 GLU A C 1
ATOM 908 O O . GLU A 1 112 ? -32.464 3.992 44.548 1.00 95.75 112 GLU A O 1
ATOM 913 N N . VAL A 1 113 ? -32.221 2.503 42.890 1.00 95.00 113 VAL A N 1
ATOM 914 C CA 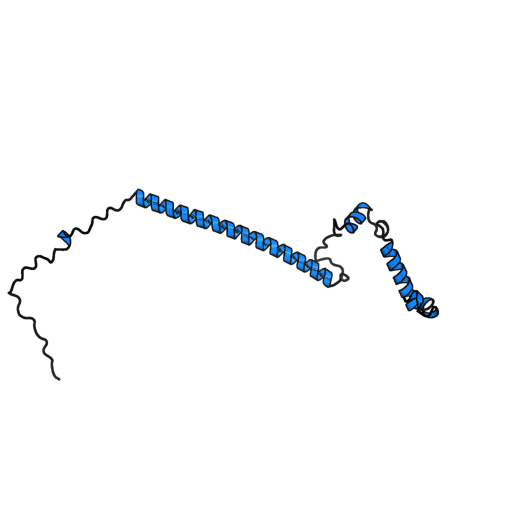. VAL A 1 113 ? -33.366 1.676 43.294 1.00 95.00 113 VAL A CA 1
ATOM 915 C C . VAL A 1 113 ? -33.133 1.061 44.672 1.00 95.00 113 VAL A C 1
ATOM 917 O O . VAL A 1 113 ? -34.023 1.127 45.521 1.00 95.00 113 VAL A O 1
ATOM 920 N N . GLN A 1 114 ? -31.945 0.500 44.917 1.00 93.06 114 GLN A N 1
ATOM 921 C CA . GLN A 1 114 ? -31.593 -0.084 46.211 1.00 93.06 114 GLN A CA 1
ATOM 922 C C . GLN A 1 114 ? -31.674 0.955 47.340 1.00 93.06 114 GLN A C 1
ATOM 924 O O . GLN A 1 114 ? -32.280 0.688 48.377 1.00 93.06 114 GLN A O 1
ATOM 929 N N . GLU A 1 115 ? -31.145 2.160 47.115 1.00 93.88 115 GLU A N 1
ATOM 930 C CA . GLU A 1 115 ? -31.211 3.266 48.075 1.00 93.88 115 GLU A CA 1
ATOM 931 C C . GLU A 1 115 ? -32.661 3.662 48.405 1.00 93.88 115 GLU A C 1
ATOM 933 O O . GLU A 1 115 ? -32.988 3.913 49.567 1.00 93.88 115 GLU A O 1
ATOM 938 N N . ILE A 1 116 ? -33.559 3.695 47.413 1.00 92.44 116 ILE A N 1
ATOM 939 C CA . ILE A 1 116 ? -34.980 4.013 47.631 1.00 92.44 116 ILE A CA 1
ATOM 940 C C . ILE A 1 116 ? -35.680 2.909 48.430 1.00 92.44 116 ILE A C 1
ATOM 942 O O . ILE A 1 116 ? -36.435 3.224 49.353 1.00 92.44 116 ILE A O 1
ATOM 946 N N . VAL A 1 117 ? -35.433 1.636 48.103 1.00 91.12 117 VAL A N 1
ATOM 947 C CA . VAL A 1 117 ? -36.028 0.492 48.815 1.00 91.12 117 VAL A CA 1
ATOM 948 C C . VAL A 1 117 ? -35.580 0.464 50.277 1.00 91.12 117 VAL A C 1
ATOM 950 O O . VAL A 1 117 ? -36.408 0.256 51.162 1.00 91.12 117 VAL A O 1
ATOM 953 N N . GLU A 1 118 ? -34.298 0.722 50.548 1.00 90.06 118 GLU A N 1
ATOM 954 C CA . GLU A 1 118 ? -33.764 0.794 51.914 1.00 90.06 118 GLU A CA 1
ATOM 955 C C . GLU A 1 118 ? -34.315 1.993 52.694 1.00 90.06 118 GLU A C 1
ATOM 957 O O . GLU A 1 118 ? -34.616 1.883 53.884 1.00 90.06 118 GLU A O 1
ATOM 962 N N . LYS A 1 119 ? -34.477 3.142 52.031 1.00 91.50 119 LYS A N 1
ATOM 963 C CA . LYS A 1 119 ? -34.984 4.370 52.655 1.00 91.50 119 LYS A CA 1
ATOM 964 C C . LYS A 1 119 ? -36.490 4.330 52.935 1.00 91.50 119 LYS A C 1
ATOM 966 O O . LYS A 1 119 ? -36.939 4.975 53.882 1.00 91.50 119 LYS A O 1
ATOM 971 N N . TYR A 1 120 ? -37.263 3.597 52.132 1.00 87.38 120 TYR A N 1
ATOM 972 C CA . TYR A 1 120 ? -38.720 3.486 52.250 1.00 87.38 120 TYR A CA 1
ATOM 973 C C . TYR A 1 120 ? -39.179 2.017 52.225 1.00 87.38 120 TYR A C 1
ATOM 975 O O . TYR A 1 120 ? -39.782 1.574 51.242 1.00 87.38 120 TYR A O 1
ATOM 983 N N . PRO A 1 121 ? -38.938 1.247 53.302 1.00 80.50 121 PRO A N 1
ATOM 984 C CA . PRO A 1 121 ? -39.373 -0.141 53.374 1.00 80.50 121 PRO A CA 1
ATOM 985 C C . PRO A 1 121 ? -40.906 -0.226 53.372 1.00 80.50 121 PRO A C 1
ATOM 987 O O . PRO A 1 121 ? -41.585 0.310 54.249 1.00 80.50 121 PRO A O 1
ATOM 990 N N . LEU A 1 122 ? -41.467 -0.903 52.368 1.00 72.44 122 LEU A N 1
ATOM 991 C CA . LEU A 1 122 ? -42.907 -1.132 52.259 1.00 72.44 122 LEU A CA 1
ATOM 992 C C . LEU A 1 122 ? -43.319 -2.297 53.173 1.00 72.44 122 LEU A C 1
ATOM 994 O O . LEU A 1 122 ? -43.183 -3.464 52.808 1.00 72.44 122 LEU A O 1
ATOM 998 N N . GLU A 1 123 ? -43.858 -1.995 54.355 1.00 68.69 123 GLU A N 1
ATOM 999 C CA . GLU A 1 123 ? -44.521 -2.993 55.203 1.00 68.69 123 GLU A CA 1
ATOM 1000 C C . GLU A 1 123 ? -45.895 -3.363 54.619 1.00 68.69 123 GLU A C 1
ATOM 1002 O O . GLU A 1 123 ? -46.929 -2.777 54.953 1.00 68.69 123 GLU A O 1
ATOM 1007 N N . ILE A 1 124 ? -45.928 -4.365 53.740 1.00 66.06 124 ILE A N 1
ATOM 1008 C CA . ILE A 1 124 ? -47.187 -4.965 53.289 1.00 66.06 124 ILE A CA 1
ATOM 1009 C C . ILE A 1 124 ? -47.677 -5.893 54.404 1.00 66.06 124 ILE A C 1
ATOM 1011 O O . ILE A 1 124 ? -47.261 -7.048 54.503 1.00 66.06 124 ILE A O 1
ATOM 1015 N N . LYS A 1 125 ? -48.567 -5.393 55.271 1.00 62.69 125 LYS A N 1
ATOM 1016 C CA . LYS A 1 125 ? -49.314 -6.264 56.188 1.00 62.69 125 LYS A CA 1
ATOM 1017 C C . LYS A 1 125 ? -50.081 -7.288 55.352 1.00 62.69 125 LYS A C 1
ATOM 1019 O O . LYS A 1 125 ? -50.807 -6.910 54.434 1.00 62.69 125 LYS A O 1
ATOM 1024 N N . ALA A 1 126 ? -49.915 -8.572 55.675 1.00 65.56 126 ALA A N 1
ATOM 1025 C CA . ALA A 1 126 ? -50.701 -9.639 55.066 1.00 65.56 126 ALA A CA 1
ATOM 1026 C C . ALA A 1 126 ? -52.200 -9.285 55.144 1.00 65.56 126 ALA A C 1
ATOM 1028 O O . ALA A 1 126 ? -52.615 -8.708 56.159 1.00 65.56 126 ALA A O 1
ATOM 1029 N N . PRO A 1 127 ? -53.011 -9.599 54.111 1.00 5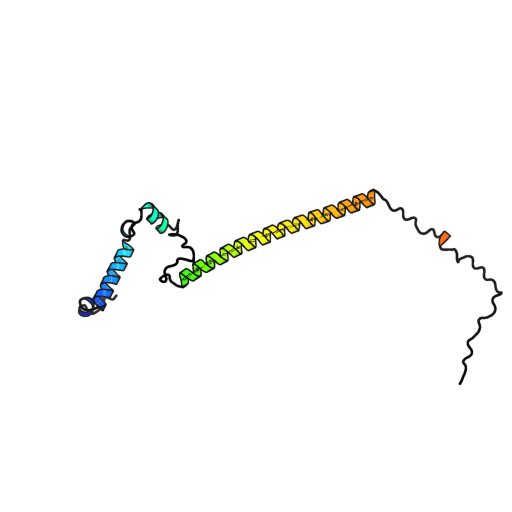8.84 127 PRO A N 1
ATOM 1030 C CA . PRO A 1 127 ? -54.445 -9.349 54.149 1.00 58.84 127 PRO A CA 1
ATOM 1031 C C . PRO A 1 127 ? -54.992 -9.974 55.425 1.00 58.84 127 PRO A C 1
ATOM 1033 O O . PRO A 1 127 ? -54.867 -11.179 55.630 1.00 58.84 127 PRO A O 1
ATOM 1036 N N . ASN A 1 128 ? -55.515 -9.140 56.319 1.00 58.19 128 ASN A N 1
ATOM 1037 C CA . ASN A 1 128 ? -56.017 -9.597 57.601 1.00 58.19 128 ASN A CA 1
ATOM 1038 C C . ASN A 1 128 ? -57.227 -10.501 57.294 1.00 58.19 128 ASN A C 1
ATOM 1040 O O . ASN A 1 128 ? -58.228 -9.977 56.798 1.00 58.19 128 ASN A O 1
ATOM 1044 N N . PRO A 1 129 ? -57.177 -11.828 57.529 1.00 57.66 129 PRO A N 1
ATOM 1045 C CA . PRO A 1 129 ? -58.250 -12.735 57.110 1.00 57.66 129 PRO A CA 1
ATOM 1046 C C . PRO A 1 129 ? -59.596 -12.388 57.767 1.00 57.66 129 PRO A C 1
ATOM 1048 O O . PRO A 1 129 ? -60.648 -12.683 57.211 1.00 57.66 129 PRO A O 1
ATOM 1051 N N . ALA A 1 130 ? -59.569 -11.670 58.895 1.00 57.53 130 ALA A N 1
ATOM 1052 C CA . ALA A 1 130 ? -60.753 -11.138 59.565 1.00 57.53 130 ALA A CA 1
ATOM 1053 C C . ALA A 1 130 ? -61.507 -10.050 58.765 1.00 57.53 130 ALA A C 1
ATOM 1055 O O . ALA A 1 130 ? -62.705 -9.893 58.959 1.00 57.53 130 ALA A O 1
ATOM 1056 N N . LEU A 1 131 ? -60.843 -9.310 57.863 1.00 53.78 131 LEU A N 1
ATOM 1057 C CA . LEU A 1 131 ? -61.477 -8.275 57.024 1.00 53.78 131 LEU A CA 1
ATOM 1058 C C . LEU A 1 131 ? -61.979 -8.811 55.675 1.00 53.78 131 LEU A C 1
ATOM 1060 O O . LEU A 1 131 ? -62.732 -8.122 54.998 1.00 53.78 131 LEU A O 1
ATOM 1064 N N . ALA A 1 132 ? -61.577 -10.020 55.272 1.00 53.34 132 ALA A N 1
ATOM 1065 C CA . ALA A 1 132 ? -62.102 -10.685 54.075 1.00 53.34 132 ALA A CA 1
ATOM 1066 C C . ALA A 1 132 ? -63.412 -11.450 54.354 1.00 53.34 132 ALA A C 1
ATOM 1068 O O . ALA A 1 132 ? -64.130 -11.804 53.426 1.00 53.34 132 ALA A O 1
ATOM 1069 N N . ALA A 1 133 ? -63.735 -11.681 55.629 1.00 56.97 133 ALA A N 1
ATOM 1070 C CA . ALA A 1 133 ? -64.885 -12.457 56.087 1.00 56.97 133 ALA A CA 1
ATOM 1071 C C . ALA A 1 133 ? -66.136 -11.601 56.376 1.00 56.97 133 ALA A C 1
ATOM 1073 O O . ALA A 1 133 ? -66.948 -11.967 57.220 1.00 56.97 133 ALA A O 1
ATOM 1074 N N . ILE A 1 134 ? -66.300 -10.453 55.706 1.00 55.56 134 ILE A N 1
ATOM 1075 C CA . ILE A 1 134 ? -67.478 -9.582 55.904 1.00 55.56 134 ILE A CA 1
ATOM 1076 C C . ILE A 1 134 ? -68.761 -10.271 55.390 1.00 55.56 134 ILE A C 1
ATOM 1078 O O . ILE A 1 134 ? -69.842 -10.003 55.901 1.00 55.56 134 ILE A O 1
ATOM 1082 N N . ASP A 1 135 ? -68.633 -11.221 54.457 1.00 58.78 135 ASP A N 1
ATOM 1083 C CA . ASP A 1 135 ? -69.743 -12.028 53.919 1.00 58.78 135 ASP A CA 1
ATOM 1084 C C . ASP A 1 135 ? -70.051 -13.305 54.731 1.00 58.78 135 ASP A C 1
ATOM 1086 O O . ASP A 1 135 ? -70.991 -14.031 54.412 1.00 58.78 135 ASP A O 1
ATOM 1090 N N . SER A 1 136 ? -69.287 -13.607 55.789 1.00 56.34 136 SER A N 1
ATOM 1091 C CA . SER A 1 136 ? -69.453 -14.860 56.550 1.00 56.34 136 SER A CA 1
ATOM 1092 C C . SER A 1 136 ? -70.596 -14.831 57.575 1.00 56.34 136 SER A C 1
ATOM 1094 O O . SER A 1 136 ? -70.901 -15.861 58.168 1.00 56.34 136 SER A O 1
ATOM 1096 N N . GLU A 1 137 ? -71.246 -13.683 57.773 1.00 54.62 137 GLU A N 1
ATOM 1097 C CA . GLU A 1 137 ? -72.410 -13.511 58.659 1.00 54.62 137 GLU A CA 1
ATOM 1098 C C . GLU A 1 137 ? -73.703 -13.289 57.845 1.00 54.62 137 GLU A C 1
ATOM 1100 O O . GLU A 1 137 ? -74.581 -12.522 58.234 1.00 54.62 137 GLU A O 1
ATOM 1105 N N . ASN A 1 138 ? -73.865 -13.957 56.697 1.00 53.03 138 ASN A N 1
ATOM 1106 C CA . ASN A 1 138 ? -75.196 -14.124 56.109 1.00 53.03 138 ASN A CA 1
ATOM 1107 C C . ASN A 1 138 ? -75.895 -15.294 56.813 1.00 53.03 138 ASN A C 1
ATOM 1109 O O . ASN A 1 138 ? -75.877 -16.426 56.333 1.00 53.03 138 ASN A O 1
ATOM 1113 N N . VAL A 1 139 ? -76.479 -15.022 57.983 1.00 56.72 139 VAL A N 1
ATOM 1114 C CA . VAL A 1 139 ? -77.428 -15.938 58.626 1.00 56.72 139 VAL A CA 1
ATOM 1115 C C . VAL A 1 139 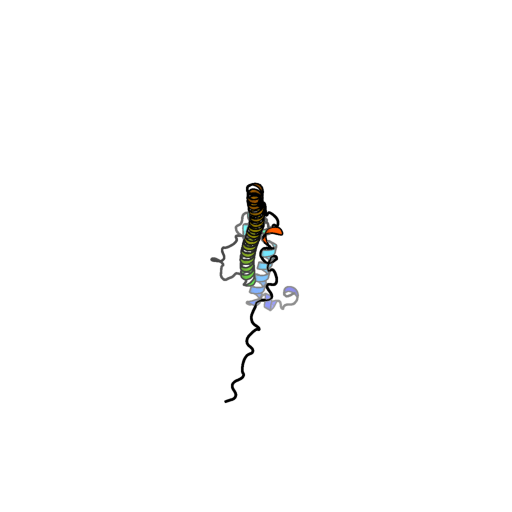? -78.521 -16.237 57.600 1.00 56.72 139 VAL A C 1
ATOM 1117 O O . VAL A 1 139 ? -79.213 -15.313 57.170 1.00 56.72 139 VAL A O 1
ATOM 1120 N N . GLU A 1 140 ? -78.654 -17.503 57.191 1.00 58.41 140 GLU A N 1
ATOM 1121 C CA . GLU A 1 140 ? -79.756 -18.007 56.365 1.00 58.41 140 GLU A CA 1
ATOM 1122 C C . GLU A 1 140 ? -81.088 -17.606 57.011 1.00 58.41 140 GLU A C 1
ATOM 1124 O O . GLU A 1 140 ? -81.616 -18.263 57.905 1.00 58.41 140 GLU A O 1
ATOM 1129 N N . ASN A 1 141 ? -81.625 -16.460 56.603 1.00 55.34 141 ASN A N 1
ATOM 1130 C CA . ASN A 1 141 ? -82.957 -16.051 56.984 1.00 55.34 141 ASN A CA 1
ATOM 1131 C C . ASN A 1 141 ? -83.901 -16.663 55.949 1.00 55.34 141 ASN A C 1
ATOM 1133 O O . ASN A 1 141 ? -84.096 -16.101 54.870 1.00 55.34 141 ASN A O 1
ATOM 1137 N N . ASP A 1 142 ? -84.471 -17.819 56.298 1.00 59.59 142 ASP A N 1
ATOM 1138 C CA . ASP A 1 142 ? -85.448 -18.643 55.558 1.00 59.59 142 ASP A CA 1
ATOM 1139 C C . ASP A 1 142 ? -86.784 -17.927 55.220 1.00 59.59 142 ASP A C 1
ATOM 1141 O O . ASP A 1 142 ? -87.851 -18.533 55.119 1.00 59.59 142 ASP A O 1
ATOM 1145 N N . LYS A 1 143 ? -86.776 -16.602 55.048 1.00 62.44 143 LYS A N 1
ATOM 1146 C CA . LYS A 1 143 ? -87.952 -15.778 54.728 1.00 62.44 143 LYS A CA 1
ATOM 1147 C C . LYS A 1 143 ? -87.861 -15.072 53.377 1.00 62.44 143 LYS A C 1
ATOM 1149 O O . LYS A 1 143 ? -88.581 -14.098 53.154 1.00 62.44 143 LYS A O 1
ATOM 1154 N N . LEU A 1 144 ? -87.004 -15.532 52.470 1.00 62.94 144 LEU A N 1
ATOM 1155 C CA . LEU A 1 144 ? -86.980 -15.000 51.109 1.00 62.94 144 LEU A CA 1
ATOM 1156 C C . LEU A 1 144 ? -88.093 -15.650 50.266 1.00 62.94 144 LEU A C 1
ATOM 1158 O O . LEU A 1 144 ? -88.230 -16.874 50.277 1.00 62.94 144 LEU A O 1
ATOM 1162 N N . PRO A 1 145 ? -88.913 -14.862 49.543 1.00 65.69 145 PRO A N 1
ATOM 1163 C CA . PRO A 1 145 ? -89.907 -15.420 48.637 1.00 65.69 145 PRO A CA 1
ATOM 1164 C C . PRO A 1 145 ? -89.217 -16.200 47.505 1.00 65.69 145 PRO A C 1
ATOM 1166 O O . PRO A 1 145 ? -88.117 -15.827 47.086 1.00 65.69 145 PRO A O 1
ATOM 1169 N N . PRO A 1 146 ? -89.846 -17.273 46.992 1.00 67.62 146 PRO A N 1
ATOM 1170 C CA . PRO A 1 146 ? -89.248 -18.094 45.951 1.00 67.62 146 PRO A CA 1
ATOM 1171 C C . PRO A 1 146 ? -88.966 -17.262 44.687 1.00 67.62 146 PRO A C 1
ATOM 1173 O O . PRO A 1 146 ? -89.765 -16.386 44.336 1.00 67.62 146 PRO A O 1
ATOM 1176 N N . PRO A 1 147 ? -87.840 -17.520 43.996 1.00 68.69 147 PRO A N 1
ATOM 1177 C CA . PRO A 1 147 ? -87.435 -16.749 42.828 1.00 68.69 147 PRO A CA 1
ATOM 1178 C C . PRO A 1 147 ? -88.465 -16.885 41.701 1.00 68.69 147 PRO A C 1
ATOM 1180 O O . PRO A 1 147 ? -88.938 -17.982 41.395 1.00 68.69 147 PRO A O 1
ATOM 1183 N N . LEU A 1 148 ? -88.807 -15.757 41.073 1.00 71.00 148 LEU A N 1
ATOM 1184 C CA . LEU A 1 148 ? -89.749 -15.720 39.957 1.00 71.00 148 LEU A CA 1
ATOM 1185 C C . LEU A 1 148 ? -89.174 -16.485 38.762 1.00 71.00 148 LEU A C 1
ATOM 1187 O O . LEU A 1 148 ? -88.087 -16.175 38.274 1.00 71.00 148 LEU A O 1
ATOM 1191 N N . GLN A 1 149 ? -89.922 -17.475 38.281 1.00 70.00 149 GLN A N 1
ATOM 1192 C CA . GLN A 1 149 ? -89.556 -18.216 37.081 1.00 70.00 149 GLN A CA 1
ATOM 1193 C C . GLN A 1 149 ? -89.985 -17.447 35.822 1.00 70.00 149 GLN A C 1
ATOM 1195 O O . GLN A 1 149 ? -91.100 -16.917 35.780 1.00 70.00 149 GLN A O 1
ATOM 1200 N N . PRO A 1 150 ? -89.129 -17.379 34.787 1.00 65.44 150 PRO A N 1
ATOM 1201 C CA . PRO A 1 150 ? -89.446 -16.663 33.559 1.00 65.44 150 PRO A CA 1
ATOM 1202 C C . PRO A 1 150 ? -90.583 -17.356 32.798 1.00 65.44 150 PRO A C 1
ATOM 1204 O O . PRO A 1 150 ? -90.492 -18.535 32.456 1.00 65.44 150 PRO A O 1
ATOM 1207 N N . GLN A 1 151 ? -91.651 -16.611 32.502 1.00 65.00 151 GLN A N 1
ATOM 1208 C CA . GLN A 1 151 ? -92.690 -17.048 31.571 1.00 65.00 151 GLN A CA 1
ATOM 1209 C C . GLN A 1 151 ? -92.218 -16.812 30.135 1.00 65.00 151 GLN A C 1
ATOM 1211 O O . GLN A 1 151 ? -91.933 -15.682 29.740 1.00 65.00 151 GLN A O 1
ATOM 1216 N N . VAL A 1 152 ? -92.156 -17.882 29.345 1.00 65.62 152 VAL A N 1
ATOM 1217 C CA . VAL A 1 152 ? -91.967 -17.792 27.895 1.00 65.62 152 VAL A CA 1
ATOM 1218 C C . VAL A 1 152 ? -93.286 -17.380 27.244 1.00 65.62 152 VAL A C 1
ATOM 1220 O O . VAL A 1 152 ? -94.276 -18.107 27.304 1.00 65.62 152 VAL A O 1
ATOM 1223 N N . TYR A 1 153 ? -93.304 -16.196 26.636 1.00 51.66 153 TYR A N 1
ATOM 1224 C CA . TYR A 1 153 ? -94.430 -15.733 25.831 1.00 51.66 153 TYR A CA 1
ATOM 1225 C C . TYR A 1 153 ? -94.331 -16.370 24.440 1.00 51.66 153 TYR A C 1
ATOM 1227 O O . TYR A 1 153 ? -93.388 -16.090 23.700 1.00 51.66 153 TYR A O 1
ATOM 1235 N N . ALA A 1 154 ? -95.273 -17.250 24.099 1.00 56.22 154 ALA A N 1
ATOM 1236 C CA . ALA A 1 154 ? -95.430 -17.764 22.743 1.00 56.22 154 ALA A CA 1
ATOM 1237 C C . ALA A 1 154 ? -96.303 -16.781 21.949 1.00 56.22 154 ALA A C 1
ATOM 1239 O O . ALA A 1 154 ? -97.497 -16.657 22.223 1.00 56.22 154 ALA A O 1
ATOM 1240 N N . GLY A 1 155 ? -95.679 -16.063 21.016 1.00 45.81 155 GLY A N 1
ATOM 1241 C CA . GLY A 1 155 ? -96.339 -15.367 19.912 1.00 45.81 155 GLY A CA 1
ATOM 1242 C C . GLY A 1 155 ? -96.046 -16.098 18.614 1.00 45.81 155 GLY A C 1
ATOM 1243 O O . GLY A 1 155 ? -94.880 -16.529 18.463 1.00 45.81 155 GLY A O 1
#

InterPro domains:
  IPR003123 VPS9 domain [PS51205] (1-39)
  IPR037191 VPS9 domain superfamily [G3DSA:1.20.1050.80] (1-61)
  IPR037191 VPS9 domain superfamily [SSF109993] (1-50)
  IPR045046 Vacuolar protein sorting-associated protein 9-like [PTHR23101] (1-142)

Sequence (155 aa):
YITRFCNPSRLMTGEDGYYFTNLCCAVAFIEKLDAQSLNLSQEDFDRYMSGQTSPKKQEPENWPANVCVGMRQMYRNLGLLSQLNERQERIVSEAKKLERDLIDWTDGITKEVQEIVEKYPLEIKAPNPALAAIDSENVENDKLPPPLQPQVYAG

Foldseek 3Di:
DCVVPPDVVQLVDDDNVVVVVVVVVVVVCVVVPAQVNVVHDNVVVVCCVVVVDPPDPDPLVDDDPPDDPVVNVVVVVVVVVVVVVVVVVVVVVVVVVVVVVVVVVVVVVVVVVVVVCVVDPDPPDDDPVVVVCPVVPPDPPVPDDDDDDDDDDDD

Radius of gyration: 48.49 Å; chains: 1; bounding box: 121×35×102 Å

pLDDT: mean 81.56, std 16.1, range [45.81, 98.44]

Organism: NCBI:txid3147026

Secondary structure (DSSP, 8-state):
-HHHHS-HHHHHSSHHHHHHHHHHHHHHHHHT--TGGGT--HHHHHHHHTTSS-S----GGG--TTS-HHHHHHHHHHHHHHHHHHHHHHHHHHHHHHHHHHHHHHHHHHHHHHHHHHHS----PPP-HHHH-TTTT----S-PPPPPPPP----